Protein AF-A0A9X2U3S7-F1 (afdb_monomer_lite)

Secondary structure (DSSP, 8-state):
--HHHHHHHHHHHHTT-EEEEETTEEEEEBTTB---HHHHHHH-GGGTTS-EEEETTEEEEE----

Organism: NCBI:txid146919

pLDDT: mean 84.0, std 9.99, range [46.72, 92.06]

Sequence (66 aa):
MSSKLALRIDQLTEAGFSVKIADGGIIAYLHSRTLLHHEIVDAVPVLESSPTETVEDGVFISFGEE

Foldseek 3Di:
DPPVQVVLCVQLVVLVWHWDDDVQFIFTADPVDADDPVSSCVSPVVQVPFDWDRDPRHITTGDPPD

Radius of gyration: 10.67 Å; chains: 1; bounding box: 26×25×24 Å

Structure (mmCIF, N/CA/C/O backbone):
data_AF-A0A9X2U3S7-F1
#
_entry.id   AF-A0A9X2U3S7-F1
#
loop_
_atom_site.group_PDB
_atom_site.id
_atom_site.type_symbol
_atom_site.label_atom_id
_atom_site.label_alt_id
_atom_site.label_comp_id
_atom_site.label_asym_id
_atom_site.label_entity_id
_atom_site.label_seq_id
_atom_site.pdbx_PDB_ins_code
_atom_site.Cartn_x
_atom_site.Cartn_y
_atom_site.Cartn_z
_atom_site.occupancy
_atom_site.B_iso_or_equiv
_atom_site.auth_seq_id
_atom_site.auth_comp_id
_atom_site.auth_asym_id
_atom_site.auth_atom_id
_atom_site.pdbx_PDB_model_num
ATOM 1 N N . MET A 1 1 ? -16.362 10.390 4.296 1.00 50.19 1 MET A N 1
ATOM 2 C CA . MET A 1 1 ? -15.319 9.464 3.811 1.00 50.19 1 MET A CA 1
ATOM 3 C C . MET A 1 1 ? -14.037 10.265 3.705 1.00 50.19 1 MET A C 1
ATOM 5 O O . MET A 1 1 ? -14.012 11.231 2.956 1.00 50.19 1 MET A O 1
ATOM 9 N N . SER A 1 2 ? -13.056 9.970 4.554 1.00 53.91 2 SER A N 1
ATOM 10 C CA . SER A 1 2 ? -11.844 10.775 4.733 1.00 53.91 2 SER A CA 1
ATOM 11 C C . SER A 1 2 ? -11.049 10.879 3.426 1.00 53.91 2 SER A C 1
ATOM 13 O O . SER A 1 2 ? -10.529 9.885 2.927 1.00 53.91 2 SER A O 1
ATOM 15 N N . SER A 1 3 ? -10.957 12.086 2.864 1.00 66.69 3 SER A N 1
ATOM 16 C CA . SER A 1 3 ? -10.418 12.371 1.523 1.00 66.69 3 SER A CA 1
ATOM 17 C C . SER A 1 3 ? -8.976 11.890 1.298 1.00 66.69 3 SER A C 1
ATOM 19 O O . SER A 1 3 ? -8.568 11.672 0.162 1.00 66.69 3 SER A O 1
ATOM 21 N N . LYS A 1 4 ? -8.205 11.692 2.376 1.00 75.69 4 LYS A N 1
ATOM 22 C CA . LYS A 1 4 ? -6.808 11.233 2.329 1.00 75.69 4 LYS A CA 1
ATOM 23 C C . LYS A 1 4 ? -6.672 9.790 1.823 1.00 75.69 4 LYS A C 1
ATOM 25 O O . LYS A 1 4 ? -5.759 9.518 1.055 1.00 75.69 4 LYS A O 1
ATOM 30 N N . LEU A 1 5 ? -7.562 8.877 2.224 1.00 79.69 5 LEU A N 1
ATOM 31 C CA . LEU A 1 5 ? -7.451 7.459 1.856 1.00 79.69 5 LEU A CA 1
ATOM 32 C C . LEU A 1 5 ? -7.759 7.252 0.371 1.00 79.69 5 LEU A C 1
ATOM 34 O O . LEU A 1 5 ? -7.001 6.581 -0.320 1.00 79.69 5 LEU A O 1
ATOM 38 N N . ALA A 1 6 ? -8.808 7.906 -0.135 1.00 83.44 6 ALA A N 1
ATOM 39 C CA . ALA A 1 6 ? -9.140 7.886 -1.558 1.00 83.44 6 ALA A CA 1
ATOM 40 C C . ALA A 1 6 ? -7.988 8.428 -2.419 1.00 83.44 6 ALA A C 1
ATOM 42 O O . ALA A 1 6 ? -7.636 7.811 -3.415 1.00 83.44 6 ALA A O 1
ATOM 43 N N . LEU A 1 7 ? -7.351 9.521 -1.986 1.00 85.81 7 LEU A N 1
ATOM 44 C CA . LEU A 1 7 ? -6.203 10.093 -2.685 1.00 85.81 7 LEU A CA 1
ATOM 45 C C . LEU A 1 7 ? -4.998 9.139 -2.704 1.00 85.81 7 LEU A C 1
ATOM 47 O O . LEU A 1 7 ? -4.348 9.012 -3.732 1.00 85.81 7 LEU A O 1
ATOM 51 N N . ARG A 1 8 ? -4.718 8.419 -1.608 1.00 85.25 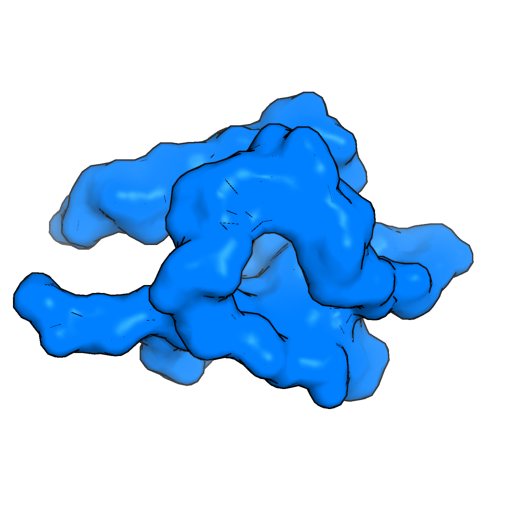8 ARG A N 1
ATOM 52 C CA . ARG A 1 8 ? -3.619 7.434 -1.594 1.00 85.25 8 ARG A CA 1
ATOM 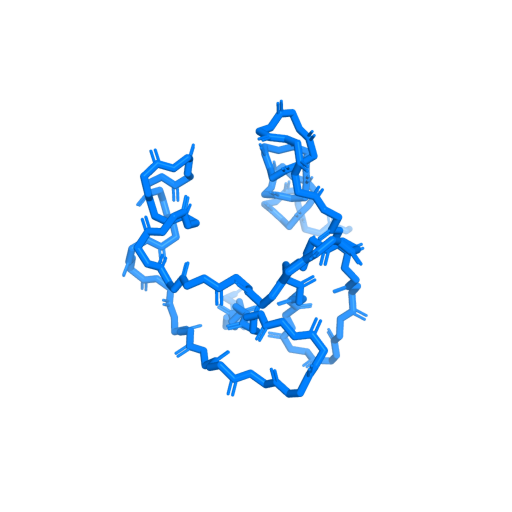53 C C . ARG A 1 8 ? -3.915 6.209 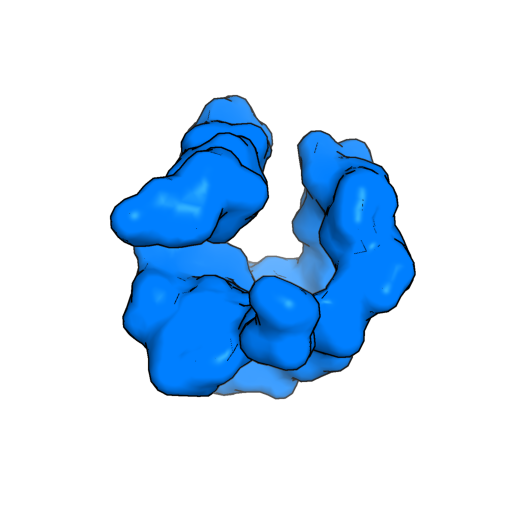-2.463 1.00 85.25 8 ARG A C 1
ATOM 55 O O . ARG A 1 8 ? -3.001 5.695 -3.096 1.00 85.25 8 ARG A O 1
ATOM 62 N N . ILE A 1 9 ? -5.171 5.754 -2.510 1.00 88.75 9 ILE A N 1
ATOM 63 C CA . ILE A 1 9 ? -5.592 4.688 -3.433 1.00 88.75 9 ILE A CA 1
ATOM 64 C C . ILE A 1 9 ? -5.381 5.132 -4.882 1.00 88.75 9 ILE A C 1
ATOM 66 O O . ILE A 1 9 ? -4.842 4.362 -5.673 1.00 88.75 9 ILE A O 1
ATOM 70 N N . ASP A 1 10 ? -5.778 6.361 -5.212 1.00 90.62 10 ASP A N 1
ATOM 71 C CA . ASP A 1 10 ? -5.634 6.926 -6.554 1.00 90.62 10 ASP A CA 1
ATOM 72 C C . ASP A 1 10 ? -4.156 6.988 -6.963 1.00 90.62 10 ASP A C 1
ATOM 74 O O . ASP A 1 10 ? -3.782 6.374 -7.954 1.00 90.62 10 ASP A O 1
ATOM 78 N N . GLN A 1 11 ? -3.288 7.553 -6.114 1.00 90.06 11 GLN A N 1
ATOM 79 C CA . GLN A 1 11 ? -1.839 7.613 -6.355 1.00 90.06 11 GLN A CA 1
ATOM 80 C C . GLN A 1 11 ? -1.202 6.232 -6.570 1.00 90.06 11 GLN A C 1
ATOM 82 O O . GLN A 1 11 ? -0.373 6.056 -7.460 1.00 90.06 11 GLN A O 1
ATOM 87 N N . LEU A 1 12 ? -1.583 5.234 -5.765 1.00 89.56 12 LEU A N 1
ATOM 88 C CA .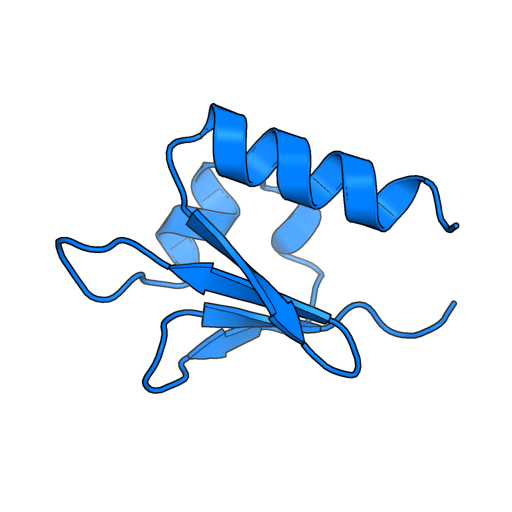 LEU A 1 12 ? -1.092 3.864 -5.933 1.00 89.56 12 LEU A CA 1
ATOM 89 C C . LEU A 1 12 ? -1.589 3.244 -7.243 1.00 89.56 12 LEU A C 1
ATOM 91 O O . LEU A 1 12 ? -0.831 2.549 -7.916 1.00 89.56 12 LEU A O 1
ATOM 95 N N . THR A 1 13 ? -2.835 3.520 -7.621 1.00 90.38 13 THR A N 1
ATOM 96 C CA . THR A 1 13 ? -3.428 3.026 -8.868 1.00 90.38 13 THR A CA 1
ATOM 97 C C . THR A 1 13 ? -2.782 3.686 -10.088 1.00 90.38 13 THR A C 1
ATOM 99 O O . THR A 1 13 ? -2.448 2.991 -11.046 1.00 90.38 13 THR A O 1
ATOM 102 N N . GLU A 1 14 ? -2.528 4.998 -10.042 1.00 90.50 14 GLU A N 1
ATOM 103 C CA . GLU A 1 14 ? -1.793 5.747 -11.072 1.00 90.50 14 GLU A CA 1
ATOM 104 C C . GLU A 1 14 ? -0.352 5.243 -11.231 1.00 90.50 14 GLU A C 1
ATOM 106 O O . GLU A 1 14 ? 0.157 5.158 -12.349 1.00 90.50 14 GLU A O 1
ATOM 111 N N . ALA A 1 15 ? 0.288 4.835 -10.132 1.00 88.00 15 ALA A N 1
ATOM 112 C CA . ALA A 1 15 ? 1.601 4.192 -10.146 1.00 88.00 15 ALA A CA 1
ATOM 113 C C . ALA A 1 15 ? 1.579 2.732 -10.650 1.00 88.00 15 ALA A C 1
ATOM 115 O O . ALA A 1 15 ? 2.632 2.112 -10.802 1.00 88.00 15 ALA A O 1
ATOM 116 N N . GLY A 1 16 ? 0.397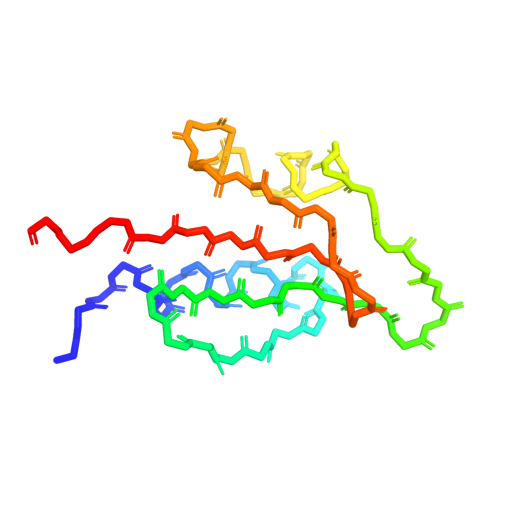 2.175 -10.937 1.00 89.56 16 GLY A N 1
ATOM 117 C CA . GLY A 1 16 ? 0.222 0.828 -11.479 1.00 89.56 16 GLY A CA 1
ATOM 118 C C . GLY A 1 16 ? 0.076 -0.275 -10.429 1.00 89.56 16 GLY A C 1
ATOM 119 O O . GLY A 1 16 ? 0.132 -1.458 -10.775 1.00 89.56 16 GLY A O 1
ATOM 120 N N . PHE A 1 17 ? -0.125 0.075 -9.158 1.00 90.62 17 PHE A N 1
ATOM 121 C CA . PHE A 1 17 ? -0.394 -0.890 -8.097 1.00 90.62 17 PHE A CA 1
ATOM 122 C C . PHE A 1 17 ? -1.885 -1.183 -7.971 1.00 90.62 17 PHE A C 1
ATOM 124 O O . PHE A 1 17 ? -2.737 -0.311 -8.119 1.00 90.62 17 PHE A O 1
ATOM 131 N N . SER A 1 18 ? -2.211 -2.431 -7.642 1.00 92.06 18 SER A N 1
ATOM 132 C CA . SER A 1 18 ? -3.559 -2.786 -7.207 1.00 92.06 18 SER A CA 1
ATOM 133 C C . SER A 1 18 ? -3.692 -2.515 -5.716 1.00 92.06 18 SER A C 1
ATOM 135 O O . SER A 1 18 ? -2.757 -2.746 -4.950 1.00 92.06 18 SER A O 1
ATOM 137 N N . VAL A 1 19 ? -4.859 -2.034 -5.291 1.00 91.19 19 VAL A N 1
ATOM 138 C CA . VAL A 1 19 ? -5.106 -1.684 -3.891 1.00 91.19 19 VAL A CA 1
ATOM 139 C C . VAL A 1 19 ? -6.344 -2.397 -3.377 1.00 91.19 19 VAL A C 1
ATOM 141 O O . VAL A 1 19 ? -7.376 -2.454 -4.044 1.00 91.19 19 VAL A O 1
ATOM 144 N N . LYS A 1 20 ? -6.241 -2.938 -2.168 1.00 90.62 20 LYS A N 1
ATOM 145 C CA . LYS A 1 20 ? -7.331 -3.583 -1.443 1.00 90.62 20 LYS A CA 1
ATOM 146 C C . LYS A 1 20 ? -7.532 -2.872 -0.115 1.00 90.62 20 LYS A C 1
ATOM 148 O O . LYS A 1 20 ? -6.579 -2.652 0.621 1.00 90.62 20 LYS A O 1
ATOM 153 N N . ILE A 1 21 ? -8.767 -2.493 0.189 1.00 89.00 21 ILE A N 1
ATOM 154 C CA . ILE A 1 21 ? -9.093 -1.848 1.465 1.00 89.00 21 ILE A CA 1
ATOM 155 C C . ILE A 1 21 ? -9.138 -2.925 2.551 1.00 89.00 21 ILE A C 1
ATOM 157 O O . ILE A 1 21 ? -9.749 -3.976 2.353 1.00 89.00 21 ILE A O 1
ATOM 161 N N . ALA A 1 22 ? -8.485 -2.659 3.677 1.00 87.19 22 ALA A N 1
ATOM 162 C CA . ALA A 1 22 ? -8.459 -3.527 4.844 1.00 87.19 22 ALA A CA 1
ATOM 163 C C . ALA A 1 22 ? -8.855 -2.733 6.097 1.00 87.19 22 ALA A C 1
ATOM 165 O O . ALA A 1 22 ? -8.883 -1.501 6.089 1.00 87.19 22 ALA A O 1
ATOM 166 N N . ASP A 1 23 ? -9.193 -3.438 7.172 1.00 83.69 23 ASP A N 1
ATOM 167 C CA . ASP A 1 23 ? -9.511 -2.790 8.444 1.00 83.69 23 ASP A CA 1
ATOM 168 C C . ASP A 1 23 ? -8.258 -2.069 8.976 1.00 83.69 23 ASP A C 1
ATOM 170 O O . ASP A 1 23 ? -7.186 -2.668 9.069 1.00 83.69 23 ASP A O 1
ATOM 174 N N . GLY A 1 24 ? -8.357 -0.759 9.217 1.00 83.25 24 GLY A N 1
ATOM 175 C CA . GLY A 1 24 ? -7.225 0.078 9.640 1.00 83.25 24 GLY A CA 1
ATOM 176 C C . GLY A 1 24 ? -6.246 0.515 8.534 1.00 83.25 24 GLY A C 1
ATOM 177 O O . GLY A 1 24 ? -5.241 1.168 8.833 1.00 83.25 24 GLY A O 1
ATOM 178 N N . GLY A 1 25 ? -6.502 0.209 7.253 1.00 89.00 25 GLY A N 1
ATOM 179 C CA . GLY A 1 25 ? -5.629 0.683 6.176 1.00 89.00 25 GLY A CA 1
ATOM 180 C C . GLY A 1 25 ? -5.905 0.136 4.777 1.00 89.00 25 GLY A C 1
ATOM 181 O O . GLY A 1 25 ? -7.045 -0.119 4.391 1.00 89.00 25 GLY A O 1
ATOM 182 N N . ILE A 1 26 ? -4.846 -0.013 3.980 1.00 91.06 26 ILE A N 1
ATOM 183 C CA . ILE A 1 26 ? -4.922 -0.595 2.631 1.00 91.06 26 ILE A CA 1
ATOM 184 C C . ILE A 1 26 ? -3.775 -1.574 2.40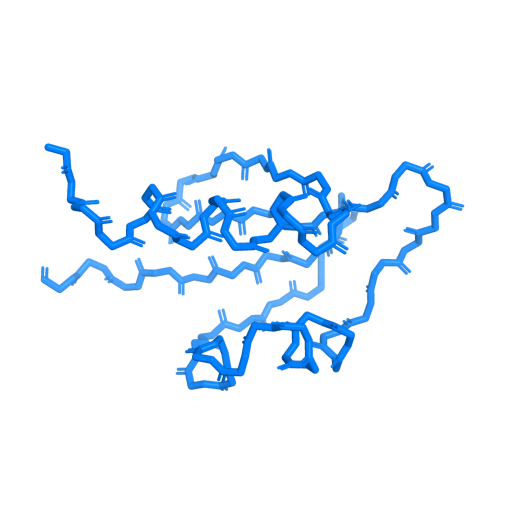1 1.00 91.06 26 ILE A C 1
ATOM 186 O O . ILE A 1 26 ? -2.711 -1.444 2.991 1.00 91.06 26 ILE A O 1
ATOM 190 N N . ILE A 1 27 ? -3.973 -2.528 1.503 1.00 91.50 27 ILE A N 1
ATOM 191 C CA . ILE A 1 27 ? -2.948 -3.448 1.025 1.00 91.50 27 ILE A CA 1
ATOM 192 C C . ILE A 1 27 ? -2.658 -3.096 -0.431 1.00 91.50 27 ILE A C 1
ATOM 194 O O . ILE A 1 27 ? -3.548 -3.187 -1.278 1.00 91.50 27 ILE A O 1
ATOM 198 N N . ALA A 1 28 ? -1.427 -2.683 -0.716 1.00 91.75 28 ALA A N 1
ATOM 199 C CA . ALA A 1 28 ? -0.929 -2.485 -2.070 1.00 91.75 28 ALA A CA 1
ATOM 200 C C . ALA A 1 28 ? -0.277 -3.779 -2.572 1.00 91.75 28 ALA A C 1
ATOM 202 O O . ALA A 1 28 ? 0.536 -4.386 -1.872 1.00 91.75 28 ALA A O 1
ATOM 203 N N . TYR A 1 29 ? -0.629 -4.211 -3.780 1.00 91.56 29 TYR A N 1
ATOM 204 C CA . TYR A 1 29 ? -0.179 -5.479 -4.343 1.00 91.56 29 TYR A CA 1
ATOM 205 C C . TYR A 1 29 ? -0.059 -5.436 -5.874 1.00 91.56 29 TYR A C 1
ATOM 207 O O . TYR A 1 29 ? -0.653 -4.598 -6.552 1.00 91.56 29 TYR A O 1
ATOM 215 N N . LEU A 1 30 ? 0.747 -6.345 -6.426 1.00 88.12 30 LEU A N 1
ATOM 216 C CA . LEU A 1 30 ? 0.920 -6.553 -7.861 1.00 88.12 30 LEU A CA 1
ATOM 217 C C . LEU A 1 30 ? 0.525 -7.997 -8.160 1.00 88.12 30 LEU A C 1
ATOM 219 O O . LEU A 1 30 ? 1.033 -8.920 -7.534 1.00 88.12 30 LEU A O 1
ATOM 223 N N . HIS A 1 31 ? -0.347 -8.221 -9.145 1.00 78.75 31 HIS A N 1
ATOM 224 C CA . HIS A 1 31 ? -0.770 -9.584 -9.506 1.00 78.75 31 HIS A CA 1
ATOM 225 C C . HIS A 1 31 ? 0.386 -10.466 -10.008 1.00 78.75 31 HIS A C 1
ATOM 227 O O . HIS A 1 31 ? 0.301 -11.688 -9.948 1.00 78.75 31 HIS A O 1
ATOM 233 N N . SER A 1 32 ? 1.461 -9.850 -10.505 1.00 79.00 32 SER A N 1
ATOM 234 C CA . SER A 1 32 ? 2.583 -10.562 -11.123 1.00 79.00 32 SER A CA 1
ATOM 235 C C . SER A 1 32 ? 3.724 -10.898 -10.160 1.00 79.00 32 SER A C 1
ATOM 237 O O . SER A 1 32 ? 4.548 -11.746 -10.495 1.00 79.00 32 SER A O 1
ATOM 239 N N . ARG A 1 33 ? 3.834 -10.220 -9.006 1.00 82.06 33 ARG A N 1
ATOM 240 C CA . ARG A 1 33 ? 4.932 -10.425 -8.042 1.00 82.06 33 ARG A CA 1
ATOM 241 C C . ARG A 1 33 ? 4.619 -9.847 -6.665 1.00 82.06 33 ARG A C 1
ATOM 243 O O . ARG A 1 33 ? 3.834 -8.914 -6.541 1.00 82.06 33 ARG A O 1
ATOM 250 N N . THR A 1 34 ? 5.331 -10.331 -5.653 1.00 80.50 34 THR A N 1
ATOM 251 C CA . THR A 1 34 ? 5.345 -9.717 -4.322 1.00 80.50 34 THR A CA 1
ATOM 252 C C . THR A 1 34 ? 5.960 -8.319 -4.392 1.00 80.50 34 THR A C 1
ATOM 254 O O . THR A 1 34 ? 7.022 -8.127 -4.985 1.00 80.50 34 THR A O 1
ATOM 257 N N . LEU A 1 35 ? 5.270 -7.350 -3.797 1.00 83.88 35 LEU A N 1
ATOM 258 C CA . LEU A 1 35 ? 5.708 -5.962 -3.690 1.00 83.88 35 LEU A CA 1
ATOM 259 C C . LEU A 1 35 ? 6.694 -5.788 -2.541 1.00 83.88 35 LEU A C 1
ATOM 261 O O . LEU A 1 35 ? 6.569 -6.437 -1.504 1.00 83.88 35 LEU A O 1
ATOM 265 N N . LEU A 1 36 ? 7.639 -4.867 -2.710 1.00 83.75 36 LEU A N 1
ATOM 266 C CA . LEU A 1 36 ? 8.546 -4.457 -1.645 1.00 83.75 36 LEU A CA 1
ATOM 267 C C . LEU A 1 36 ? 8.191 -3.055 -1.164 1.00 83.75 36 LEU A C 1
ATOM 269 O O . LEU A 1 36 ? 7.774 -2.199 -1.942 1.00 83.75 36 LEU A O 1
ATOM 273 N N . HIS A 1 37 ? 8.412 -2.806 0.126 1.00 82.81 37 HIS A N 1
ATOM 274 C CA . HIS A 1 37 ? 8.098 -1.520 0.745 1.00 82.81 37 HIS A CA 1
ATOM 275 C C . HIS A 1 37 ? 8.732 -0.327 0.009 1.00 82.81 37 HIS A C 1
ATOM 277 O O . HIS A 1 37 ? 8.070 0.683 -0.210 1.00 82.81 37 HIS A O 1
ATOM 283 N N . HIS A 1 38 ? 9.986 -0.455 -0.433 1.00 86.00 38 HIS A N 1
ATOM 284 C CA . HIS A 1 38 ? 10.676 0.634 -1.124 1.00 86.00 38 HIS A CA 1
ATOM 285 C C . HIS A 1 38 ? 10.040 0.996 -2.472 1.00 86.00 38 HIS A C 1
ATOM 287 O O . HIS A 1 38 ? 10.084 2.158 -2.843 1.00 86.00 38 HIS A O 1
ATOM 293 N N . GLU A 1 39 ? 9.420 0.049 -3.185 1.00 87.25 39 GLU A N 1
ATOM 294 C CA . GLU A 1 39 ? 8.760 0.340 -4.467 1.00 87.25 39 GLU A CA 1
ATOM 295 C C . GLU A 1 39 ? 7.505 1.197 -4.267 1.00 87.25 39 GLU A C 1
ATOM 297 O O . GLU A 1 39 ? 7.167 2.033 -5.098 1.00 87.25 39 GLU A O 1
ATOM 302 N N . ILE A 1 40 ? 6.834 1.015 -3.129 1.00 87.38 40 ILE A N 1
ATOM 303 C CA . ILE A 1 40 ? 5.660 1.801 -2.747 1.00 87.38 40 ILE A CA 1
ATOM 304 C C . ILE A 1 40 ? 6.072 3.208 -2.339 1.00 87.38 40 ILE A C 1
ATOM 306 O O . ILE A 1 40 ? 5.411 4.166 -2.725 1.00 87.38 40 ILE A O 1
ATOM 310 N N . VAL A 1 41 ? 7.154 3.337 -1.569 1.00 88.12 41 VAL A N 1
ATOM 311 C CA . VAL A 1 41 ? 7.680 4.640 -1.146 1.00 88.12 41 VAL A CA 1
ATOM 312 C C . VAL A 1 41 ? 8.253 5.420 -2.331 1.00 88.12 41 VAL A C 1
ATOM 314 O O . VAL A 1 41 ? 8.042 6.624 -2.411 1.00 88.12 41 VAL A O 1
ATOM 317 N N . ASP A 1 42 ? 8.917 4.748 -3.273 1.00 88.94 42 ASP A N 1
ATOM 318 C CA . ASP A 1 42 ? 9.436 5.377 -4.495 1.00 88.94 42 ASP A CA 1
ATOM 319 C C . ASP A 1 42 ? 8.303 5.987 -5.337 1.00 88.94 42 ASP A C 1
ATOM 321 O O . ASP A 1 42 ? 8.386 7.131 -5.782 1.00 88.94 42 ASP A O 1
ATOM 325 N N . ALA A 1 43 ? 7.191 5.262 -5.471 1.00 88.25 43 ALA A N 1
ATOM 326 C CA . ALA A 1 43 ? 6.023 5.737 -6.200 1.00 88.25 43 ALA A CA 1
ATOM 327 C C . ALA A 1 43 ? 5.168 6.750 -5.424 1.00 88.25 43 ALA A C 1
ATOM 329 O O . ALA A 1 43 ? 4.638 7.703 -5.995 1.00 88.25 43 ALA A O 1
ATOM 330 N N . VAL A 1 44 ? 4.994 6.532 -4.120 1.00 87.62 44 VAL A N 1
ATOM 331 C CA . VAL A 1 44 ? 4.137 7.332 -3.244 1.00 87.62 44 VAL A CA 1
ATOM 332 C C . VAL A 1 44 ? 4.936 7.716 -1.992 1.00 87.62 44 VAL A C 1
ATOM 334 O O . VAL A 1 44 ? 4.750 7.133 -0.921 1.00 87.62 44 VAL A O 1
ATOM 337 N N . PRO A 1 45 ? 5.801 8.742 -2.073 1.00 87.06 45 PRO A N 1
ATOM 338 C CA . PRO A 1 45 ? 6.731 9.094 -0.994 1.00 87.06 45 PRO A CA 1
ATOM 339 C C . PRO A 1 45 ? 6.041 9.535 0.300 1.00 87.06 45 PRO A C 1
ATOM 341 O O . PRO A 1 45 ? 6.597 9.397 1.385 1.00 87.06 45 PRO A O 1
ATOM 344 N N . VAL A 1 46 ? 4.784 9.987 0.234 1.00 84.19 46 VAL A N 1
ATOM 345 C CA . VAL A 1 46 ? 3.984 10.299 1.434 1.00 84.19 46 VAL A CA 1
ATOM 346 C C . VAL A 1 46 ? 3.705 9.062 2.309 1.00 84.19 46 VAL A C 1
ATOM 348 O O . VAL A 1 46 ? 3.308 9.197 3.468 1.00 84.19 46 VAL A O 1
ATOM 351 N N . LEU A 1 47 ? 3.909 7.853 1.776 1.00 84.06 47 LEU A N 1
ATOM 352 C CA . LEU A 1 47 ? 3.794 6.599 2.517 1.00 84.06 47 LEU A CA 1
ATOM 353 C C . LEU A 1 47 ? 5.042 6.247 3.326 1.00 84.06 47 LEU A C 1
ATOM 355 O O . LEU A 1 47 ? 4.929 5.397 4.200 1.00 84.06 47 LEU A O 1
ATOM 359 N N . GLU A 1 48 ? 6.178 6.926 3.128 1.00 85.38 48 GLU A N 1
ATOM 360 C CA . GLU A 1 48 ? 7.412 6.681 3.893 1.00 85.38 48 GLU A CA 1
ATOM 361 C C . GLU A 1 48 ? 7.191 6.803 5.407 1.00 85.38 48 GLU A C 1
ATOM 363 O O . GLU A 1 48 ? 7.705 6.014 6.194 1.00 85.38 48 GLU A O 1
ATOM 368 N N . SER A 1 49 ? 6.389 7.788 5.821 1.00 84.31 49 SER A N 1
ATOM 369 C CA . SER A 1 49 ? 6.057 8.020 7.231 1.00 84.31 49 SER A CA 1
ATOM 370 C C . SER A 1 49 ? 4.890 7.164 7.737 1.00 84.31 49 SER A C 1
ATOM 372 O O . SER A 1 49 ? 4.504 7.292 8.897 1.00 84.31 49 SER A O 1
ATOM 374 N N . SER A 1 50 ? 4.277 6.338 6.882 1.00 85.56 50 SER A N 1
ATOM 375 C CA . SER A 1 50 ? 3.153 5.480 7.275 1.00 85.56 50 SER A CA 1
ATOM 376 C C . SER A 1 50 ? 3.670 4.115 7.742 1.00 85.56 50 SER A C 1
ATOM 378 O O . SER A 1 50 ? 4.602 3.590 7.138 1.00 85.56 50 SER A O 1
ATOM 380 N N . PRO A 1 51 ? 3.080 3.501 8.785 1.00 87.50 51 PRO A N 1
ATOM 381 C CA . PRO A 1 51 ? 3.449 2.148 9.182 1.00 87.50 51 PRO A CA 1
ATOM 382 C C . PRO A 1 51 ? 3.119 1.175 8.051 1.00 87.50 51 PRO A C 1
ATOM 384 O O . PRO A 1 51 ? 1.972 1.119 7.600 1.00 87.50 51 PRO A O 1
ATOM 387 N N . THR A 1 52 ? 4.108 0.408 7.608 1.00 89.19 52 THR A N 1
ATOM 388 C CA . THR A 1 52 ? 3.940 -0.598 6.560 1.00 89.19 52 THR A CA 1
ATOM 389 C C . THR A 1 52 ? 4.400 -1.970 7.029 1.00 89.19 52 THR A C 1
ATOM 391 O O . THR A 1 52 ? 5.357 -2.105 7.790 1.00 89.19 52 THR A O 1
ATOM 394 N N . GLU A 1 53 ? 3.706 -3.005 6.569 1.00 89.19 53 GLU A N 1
ATOM 395 C CA . GLU A 1 53 ? 4.010 -4.400 6.870 1.00 89.19 53 GLU A CA 1
ATOM 396 C C . GLU A 1 53 ? 3.884 -5.237 5.596 1.00 89.19 53 GLU A C 1
ATOM 398 O O . GLU A 1 53 ? 2.954 -5.065 4.812 1.00 89.19 53 GLU A O 1
ATOM 403 N N . THR A 1 54 ? 4.829 -6.147 5.361 1.00 89.00 54 THR A N 1
ATOM 404 C CA . THR A 1 54 ? 4.704 -7.103 4.252 1.00 89.00 54 THR A CA 1
ATOM 405 C C . THR A 1 54 ? 3.786 -8.239 4.686 1.00 89.00 54 THR A C 1
ATOM 407 O O . THR A 1 54 ? 4.073 -8.927 5.662 1.00 89.00 54 THR A O 1
ATOM 410 N N . VAL A 1 55 ? 2.695 -8.435 3.954 1.00 88.19 55 VAL A N 1
ATOM 411 C CA . VAL A 1 55 ? 1.679 -9.466 4.189 1.00 88.19 55 VAL A CA 1
ATOM 412 C C . VAL A 1 55 ? 1.649 -10.444 3.012 1.00 88.19 55 VAL A C 1
ATOM 414 O O . VAL A 1 55 ? 2.217 -10.177 1.957 1.00 88.19 55 VAL A O 1
ATOM 417 N N . GLU A 1 56 ? 0.975 -11.585 3.163 1.00 84.38 56 GLU A N 1
ATOM 418 C CA . GLU A 1 56 ? 0.892 -12.604 2.098 1.00 84.38 56 GLU A CA 1
ATOM 419 C C . GLU A 1 56 ? 0.342 -12.034 0.777 1.00 84.38 56 GLU A C 1
ATOM 421 O O . GLU A 1 56 ? 0.824 -12.364 -0.304 1.00 84.38 56 GLU A O 1
ATOM 426 N N . ASP A 1 57 ? -0.623 -11.120 0.883 1.00 82.81 57 ASP A N 1
ATOM 427 C CA . ASP A 1 57 ? -1.326 -10.509 -0.247 1.00 82.81 57 ASP A CA 1
ATOM 428 C C . ASP A 1 57 ? -0.538 -9.333 -0.873 1.00 82.81 57 ASP A C 1
ATOM 430 O O . ASP A 1 57 ? -0.901 -8.881 -1.951 1.00 82.81 57 ASP A O 1
ATOM 434 N N . GLY A 1 58 ? 0.525 -8.816 -0.230 1.00 89.88 58 GLY A N 1
ATOM 435 C CA . GLY A 1 58 ? 1.259 -7.623 -0.680 1.00 89.88 58 GLY A CA 1
ATOM 436 C C . GLY A 1 58 ? 1.910 -6.827 0.455 1.00 89.88 58 GLY A C 1
ATOM 437 O O . GLY A 1 58 ? 2.521 -7.386 1.357 1.00 89.88 58 GLY A O 1
ATOM 438 N N . VAL A 1 59 ? 1.792 -5.501 0.427 1.00 91.19 59 VAL A N 1
ATOM 439 C CA . VAL A 1 59 ? 2.256 -4.625 1.513 1.00 91.19 59 VAL A CA 1
ATOM 440 C C . VAL A 1 59 ? 1.064 -3.890 2.099 1.00 91.19 59 VAL A C 1
ATOM 442 O O . VAL A 1 59 ? 0.401 -3.103 1.424 1.00 91.19 59 VAL A O 1
ATOM 445 N N . PHE A 1 60 ? 0.795 -4.157 3.369 1.00 91.50 60 PHE A N 1
ATOM 446 C CA . PHE A 1 60 ? -0.175 -3.426 4.156 1.00 91.50 60 PHE A CA 1
ATOM 447 C C . PHE A 1 60 ? 0.401 -2.076 4.573 1.00 91.50 60 PHE A C 1
ATOM 449 O O . PHE A 1 60 ? 1.545 -1.978 5.006 1.00 91.50 60 PHE A O 1
ATOM 456 N N . ILE A 1 61 ? -0.406 -1.034 4.443 1.00 89.88 61 ILE A N 1
ATOM 457 C CA . ILE A 1 61 ? -0.108 0.336 4.829 1.00 89.88 61 ILE A CA 1
ATOM 458 C C . ILE A 1 61 ? -1.198 0.737 5.813 1.00 89.88 61 ILE A C 1
ATOM 460 O O . ILE A 1 61 ? -2.372 0.842 5.447 1.00 89.88 61 ILE A O 1
ATOM 464 N N . SER A 1 62 ? -0.800 0.960 7.060 1.00 88.50 62 SER A N 1
ATOM 465 C CA . SER A 1 62 ? -1.691 1.442 8.107 1.00 88.50 62 SER A CA 1
ATOM 466 C C . SER A 1 62 ? -1.921 2.936 7.951 1.00 88.50 62 SER A C 1
ATOM 468 O O . SER A 1 62 ? -0.990 3.723 7.772 1.00 88.50 62 SER A O 1
ATOM 470 N N . PHE A 1 63 ? -3.176 3.339 8.075 1.00 78.38 63 PHE A N 1
ATOM 471 C CA . PHE A 1 63 ? -3.566 4.733 8.162 1.00 78.38 63 PHE A CA 1
ATOM 472 C C . PHE A 1 63 ? -4.172 4.869 9.540 1.00 78.38 63 PHE A C 1
ATOM 474 O O . PHE A 1 63 ? -5.334 4.521 9.723 1.00 78.38 63 PHE A O 1
ATOM 481 N N . GLY A 1 64 ? -3.360 5.278 10.518 1.00 60.00 64 GLY A N 1
ATOM 482 C CA . GLY A 1 64 ? -3.880 5.553 11.853 1.00 60.00 64 GLY A CA 1
ATOM 483 C C . GLY A 1 64 ? -5.113 6.447 11.731 1.00 60.00 64 GLY A C 1
ATOM 484 O O . GLY A 1 64 ? -5.092 7.412 10.963 1.00 60.00 64 GLY A O 1
ATOM 485 N N . GLU A 1 65 ? -6.196 6.075 12.412 1.00 54.28 65 GLU A N 1
ATOM 486 C CA . GLU A 1 65 ? -7.338 6.965 12.598 1.00 54.28 65 GLU A CA 1
ATOM 487 C C . GLU A 1 65 ? -6.813 8.235 13.277 1.00 54.28 65 GLU A C 1
ATOM 489 O O . GLU A 1 65 ? -6.436 8.214 14.447 1.00 54.28 65 GLU A O 1
ATOM 494 N N . GLU A 1 66 ? -6.699 9.310 12.500 1.00 46.72 66 GLU A N 1
ATOM 495 C CA . GLU A 1 66 ? -6.439 10.666 12.987 1.00 46.72 66 GLU A CA 1
ATOM 496 C C . GLU A 1 66 ? -7.772 11.403 13.130 1.00 46.72 66 GLU A C 1
ATOM 498 O O . GLU A 1 66 ? -8.548 11.404 12.139 1.00 46.72 66 GLU A O 1
#